Protein AF-A0A754H8I5-F1 (afdb_monomer_lite)

Organism: Salmonella enterica (NCBI:txid28901)

Sequence (49 aa):
MEVKTQSCVVAGKRAVAVTEQNIEWNNKGTLVQITRGGICGSDLHYYQE

Radius of gyration: 13.6 Å; chains: 1; bounding box: 26×18×33 Å

pLDDT: mean 97.63, std 1.74, range [86.94, 98.56]

InterPro domains:
  IPR011032 GroES-like superfamily [SSF50129] (7-48)

Fold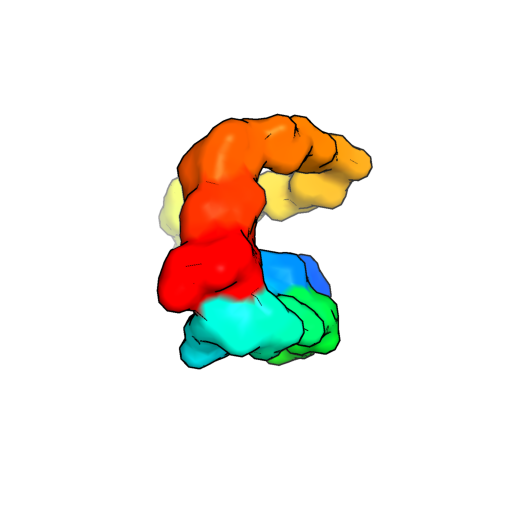seek 3Di:
DKDKDWDFDQPAAQRTDTDIDIDDDDPPDDDDDDDDDDDDVVNVVRHHD

Structure (mmCIF, N/CA/C/O backbone):
data_AF-A0A754H8I5-F1
#
_entry.id   AF-A0A754H8I5-F1
#
loop_
_atom_site.group_PDB
_atom_site.id
_atom_site.type_symbol
_atom_site.label_atom_id
_atom_site.label_alt_id
_atom_site.label_comp_id
_atom_site.label_asym_id
_atom_site.label_entity_id
_atom_site.label_seq_id
_atom_site.pdbx_PDB_ins_code
_atom_site.Cartn_x
_atom_site.Cartn_y
_atom_site.Cartn_z
_atom_site.occupancy
_atom_site.B_iso_or_equiv
_atom_site.auth_seq_id
_atom_site.auth_comp_id
_atom_site.auth_asym_id
_atom_site.auth_atom_id
_atom_site.pdbx_PDB_model_num
ATOM 1 N N . MET A 1 1 ? -4.108 -2.306 20.882 1.00 94.31 1 MET A N 1
ATOM 2 C CA . MET A 1 1 ? -4.772 -3.360 20.084 1.00 94.31 1 MET A CA 1
ATOM 3 C C . MET A 1 1 ? -3.887 -3.650 18.895 1.00 94.31 1 MET A C 1
ATOM 5 O O . MET A 1 1 ? -3.584 -2.723 18.156 1.00 94.31 1 MET A O 1
ATOM 9 N N . GLU A 1 2 ? -3.434 -4.888 18.738 1.00 97.06 2 GLU A N 1
ATOM 10 C CA . GLU A 1 2 ? -2.635 -5.275 17.574 1.00 97.06 2 GLU A CA 1
ATOM 11 C C . GLU A 1 2 ? -3.548 -5.489 16.362 1.00 97.06 2 GLU A C 1
ATOM 13 O O . GLU A 1 2 ? -4.593 -6.133 16.470 1.00 97.06 2 GLU A O 1
ATOM 18 N N . VAL A 1 3 ? -3.165 -4.926 15.219 1.00 97.94 3 VAL A N 1
ATOM 19 C CA . VAL A 1 3 ? -3.881 -5.061 13.948 1.00 97.94 3 VAL A CA 1
ATOM 20 C C . VAL A 1 3 ? -2.899 -5.547 12.895 1.00 97.94 3 VAL A C 1
ATOM 22 O O . VAL A 1 3 ? -1.875 -4.905 12.664 1.00 97.94 3 VAL A O 1
ATOM 25 N N . LYS A 1 4 ? -3.219 -6.670 12.250 1.00 98.06 4 LYS A N 1
ATOM 26 C CA . LYS A 1 4 ? -2.457 -7.190 11.112 1.00 98.06 4 LYS A CA 1
ATOM 27 C C . LYS A 1 4 ? -2.983 -6.593 9.812 1.00 98.06 4 LYS A C 1
ATOM 29 O O . LYS A 1 4 ? -4.193 -6.454 9.644 1.00 98.06 4 LYS A O 1
ATOM 34 N N . THR A 1 5 ? -2.086 -6.272 8.892 1.00 98.44 5 THR A N 1
ATOM 35 C CA . THR A 1 5 ? -2.418 -5.736 7.569 1.00 98.44 5 THR A CA 1
ATOM 36 C C . THR A 1 5 ? -1.436 -6.236 6.517 1.00 98.44 5 THR A C 1
ATOM 38 O O . THR A 1 5 ? -0.349 -6.707 6.840 1.00 98.44 5 THR A O 1
ATOM 41 N N . GLN A 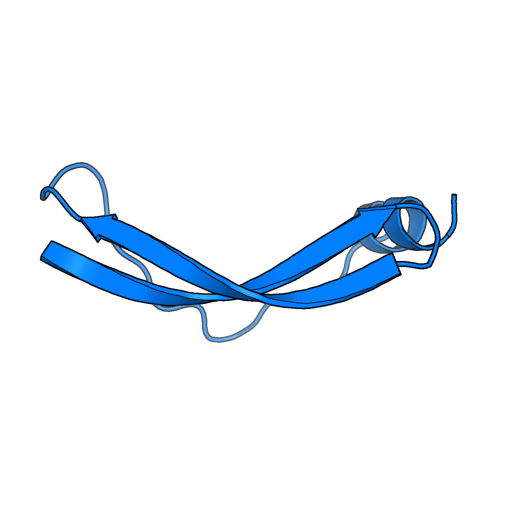1 6 ? -1.816 -6.110 5.249 1.00 98.56 6 GLN A N 1
ATOM 42 C CA . GLN A 1 6 ? -0.920 -6.284 4.113 1.00 98.56 6 GLN A CA 1
ATOM 43 C C . GLN A 1 6 ? -0.542 -4.914 3.548 1.00 98.56 6 GLN A C 1
ATOM 45 O O . GLN A 1 6 ? -1.396 -4.033 3.431 1.00 98.56 6 GLN A O 1
ATOM 50 N N . SER A 1 7 ? 0.726 -4.754 3.182 1.00 98.50 7 SER A N 1
ATOM 51 C CA . SER A 1 7 ? 1.285 -3.513 2.645 1.00 98.50 7 SER A CA 1
ATOM 52 C C . SER A 1 7 ? 1.982 -3.768 1.314 1.00 98.50 7 SER A C 1
ATOM 54 O O . SER A 1 7 ? 2.699 -4.755 1.156 1.00 98.50 7 SER A O 1
ATOM 56 N N . CYS A 1 8 ? 1.804 -2.857 0.357 1.00 98.31 8 CYS A N 1
ATOM 57 C CA . CYS A 1 8 ? 2.552 -2.849 -0.900 1.00 98.31 8 CYS A CA 1
ATOM 58 C C . CYS A 1 8 ? 3.886 -2.125 -0.674 1.00 98.31 8 CYS A C 1
ATOM 60 O O . CYS A 1 8 ? 3.894 -0.907 -0.501 1.00 98.31 8 CYS A O 1
ATOM 62 N N . VAL A 1 9 ? 5.002 -2.858 -0.646 1.00 98.31 9 VAL A N 1
ATOM 63 C CA . VAL A 1 9 ? 6.320 -2.323 -0.270 1.00 98.31 9 VAL A CA 1
ATOM 64 C C . VAL A 1 9 ? 7.299 -2.424 -1.433 1.00 98.31 9 VAL A C 1
ATOM 66 O O . VAL A 1 9 ? 7.378 -3.449 -2.111 1.00 98.31 9 VAL A O 1
ATOM 69 N N . VAL A 1 10 ? 8.082 -1.363 -1.626 1.00 97.94 10 VAL A N 1
ATOM 70 C CA . VAL A 1 10 ? 9.254 -1.330 -2.505 1.00 97.94 10 VAL A CA 1
ATOM 71 C C . VAL A 1 10 ? 10.522 -1.392 -1.651 1.00 97.94 10 VAL A C 1
ATOM 73 O O . VAL A 1 10 ? 10.700 -0.595 -0.735 1.00 97.94 10 VAL A O 1
ATOM 76 N N . ALA A 1 11 ? 11.386 -2.369 -1.922 1.00 97.44 11 ALA A N 1
ATOM 77 C CA . ALA A 1 11 ? 12.665 -2.567 -1.231 1.00 97.44 11 ALA A CA 1
ATOM 78 C C . ALA A 1 11 ? 13.866 -2.056 -2.049 1.00 97.44 11 ALA A C 1
ATOM 80 O O . ALA A 1 11 ? 14.993 -2.027 -1.559 1.00 97.44 11 ALA A O 1
ATOM 81 N N . GLY A 1 12 ? 13.628 -1.666 -3.301 1.00 95.06 12 GLY A N 1
ATOM 82 C CA . GLY A 1 12 ? 14.622 -1.142 -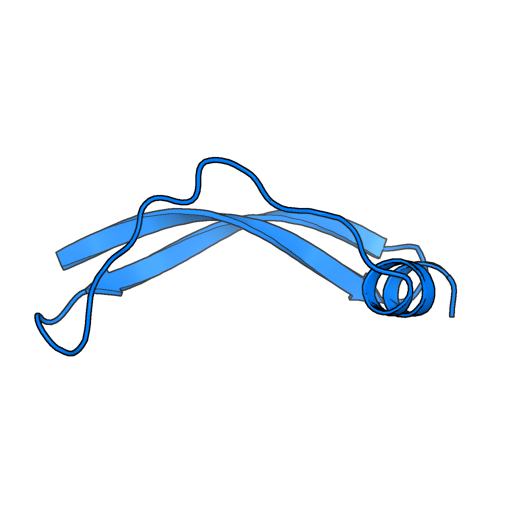4.227 1.00 95.06 12 GLY A CA 1
ATOM 83 C C . GLY A 1 12 ? 14.150 -1.274 -5.671 1.00 95.06 12 GLY A C 1
ATOM 84 O O . GLY A 1 12 ? 13.032 -1.730 -5.933 1.00 95.06 12 GLY A O 1
ATOM 85 N N . LYS A 1 13 ? 15.029 -0.923 -6.611 1.00 97.50 13 LYS A N 1
ATOM 86 C CA . LYS A 1 13 ? 14.767 -0.994 -8.051 1.00 97.50 13 LYS A CA 1
ATOM 87 C C . LYS A 1 13 ? 14.200 -2.360 -8.445 1.00 97.50 13 LYS A C 1
ATOM 89 O O . LYS A 1 13 ? 14.854 -3.391 -8.289 1.00 97.50 13 LYS A O 1
ATOM 94 N N . ARG A 1 14 ? 12.980 -2.360 -8.979 1.00 97.12 14 ARG A N 1
ATOM 95 C CA . ARG A 1 14 ? 12.188 -3.532 -9.391 1.00 97.12 14 ARG A CA 1
ATOM 96 C C . ARG A 1 14 ? 11.903 -4.573 -8.301 1.00 97.12 14 ARG A C 1
ATOM 98 O O . ARG A 1 14 ? 11.339 -5.622 -8.607 1.00 97.12 14 ARG A O 1
ATOM 105 N N . ALA A 1 15 ? 12.238 -4.292 -7.048 1.00 98.00 15 ALA A N 1
ATOM 106 C CA . ALA A 1 15 ? 12.031 -5.181 -5.916 1.00 98.00 15 ALA A CA 1
ATOM 107 C C . ALA A 1 15 ? 10.789 -4.732 -5.138 1.00 98.00 15 ALA A C 1
ATOM 109 O O . ALA A 1 15 ? 10.882 -3.951 -4.193 1.00 98.00 15 ALA A O 1
ATOM 110 N N . VAL A 1 16 ? 9.618 -5.216 -5.558 1.00 98.19 16 VAL A N 1
ATOM 111 C CA . VAL A 1 16 ? 8.327 -4.940 -4.907 1.00 98.19 16 VAL A CA 1
ATOM 112 C C . VAL A 1 16 ? 7.680 -6.225 -4.416 1.00 98.19 16 VAL A C 1
ATOM 114 O O . VAL A 1 16 ? 7.770 -7.263 -5.071 1.00 98.19 16 VAL A O 1
ATOM 117 N N . ALA A 1 17 ? 7.015 -6.151 -3.269 1.00 98.31 17 ALA A N 1
ATOM 118 C CA . ALA A 1 17 ? 6.293 -7.271 -2.686 1.00 98.31 17 ALA A CA 1
ATOM 119 C C . ALA A 1 17 ? 5.083 -6.787 -1.881 1.00 98.31 17 ALA A C 1
ATOM 121 O O . ALA A 1 17 ? 5.044 -5.654 -1.399 1.00 98.31 17 ALA A O 1
ATOM 122 N N . VAL A 1 18 ? 4.109 -7.679 -1.708 1.00 98.44 18 VAL A N 1
ATOM 123 C CA . VAL A 1 18 ? 3.059 -7.519 -0.699 1.00 98.44 18 VAL A CA 1
ATOM 124 C C . VAL A 1 18 ? 3.544 -8.209 0.570 1.00 98.44 18 VAL A C 1
ATOM 126 O O . VAL A 1 18 ? 3.832 -9.405 0.539 1.00 98.44 18 VAL A O 1
ATOM 129 N N . THR A 1 19 ? 3.670 -7.469 1.668 1.00 98.25 19 THR A N 1
ATOM 130 C CA . THR A 1 19 ? 4.194 -7.985 2.941 1.00 98.25 19 THR A CA 1
ATOM 131 C C . THR A 1 19 ? 3.183 -7.815 4.065 1.00 98.25 19 THR A C 1
ATOM 133 O O . THR A 1 19 ? 2.412 -6.856 4.082 1.00 98.25 19 THR A O 1
ATOM 136 N N . GLU A 1 20 ? 3.166 -8.756 5.007 1.00 98.31 20 GLU A N 1
ATOM 137 C CA . GLU A 1 20 ? 2.385 -8.610 6.236 1.00 98.31 20 GLU A CA 1
ATOM 138 C C . GLU A 1 20 ? 3.090 -7.654 7.202 1.00 98.31 20 GLU A C 1
ATOM 140 O O . GLU A 1 20 ? 4.309 -7.704 7.379 1.00 98.31 20 GLU A O 1
ATOM 145 N N . GLN A 1 21 ? 2.312 -6.781 7.833 1.00 98.38 21 GLN A N 1
ATOM 146 C CA . GLN A 1 21 ? 2.776 -5.838 8.840 1.00 98.38 21 GLN A CA 1
ATOM 147 C C . GLN A 1 21 ? 1.789 -5.775 10.002 1.00 98.38 21 GLN A C 1
ATOM 149 O O . GLN A 1 21 ? 0.583 -5.962 9.827 1.00 98.38 21 GLN A O 1
ATOM 154 N N . ASN A 1 22 ? 2.311 -5.459 11.186 1.00 97.81 22 ASN A N 1
ATOM 155 C CA . ASN A 1 22 ? 1.514 -5.291 12.393 1.00 97.81 22 ASN A CA 1
ATOM 156 C C . ASN A 1 22 ? 1.575 -3.833 12.842 1.00 97.81 22 ASN A C 1
ATOM 158 O O . ASN A 1 22 ? 2.641 -3.217 12.848 1.00 97.81 22 ASN A O 1
ATOM 162 N N . ILE A 1 23 ? 0.425 -3.294 13.235 1.00 97.56 23 ILE A N 1
ATOM 163 C CA . ILE A 1 23 ? 0.291 -1.948 13.785 1.00 97.56 23 ILE A CA 1
ATOM 164 C C . ILE A 1 23 ? -0.263 -2.068 15.202 1.00 97.56 23 ILE A C 1
ATOM 166 O O . ILE A 1 23 ? -1.241 -2.781 15.441 1.00 97.56 23 ILE A O 1
ATOM 170 N N . GLU A 1 24 ? 0.329 -1.336 16.143 1.00 98.06 24 GLU A N 1
ATOM 171 C CA . GLU A 1 24 ? -0.230 -1.180 17.480 1.00 98.06 24 GLU A CA 1
ATOM 172 C C . GLU A 1 24 ? -1.161 0.038 17.526 1.00 98.06 24 GLU A C 1
ATOM 174 O O . GLU A 1 24 ? -0.733 1.191 17.571 1.00 98.06 24 GLU A O 1
ATOM 179 N N . TRP A 1 25 ? -2.467 -0.215 17.538 1.00 97.75 25 TRP A N 1
ATOM 180 C CA . TRP A 1 25 ? -3.472 0.821 17.728 1.00 97.75 25 TRP A CA 1
ATOM 181 C C . TRP A 1 25 ? -3.653 1.153 19.216 1.00 97.75 25 TRP A C 1
ATOM 183 O O . TRP A 1 25 ? -4.026 0.283 20.010 1.00 97.75 25 TRP A O 1
ATOM 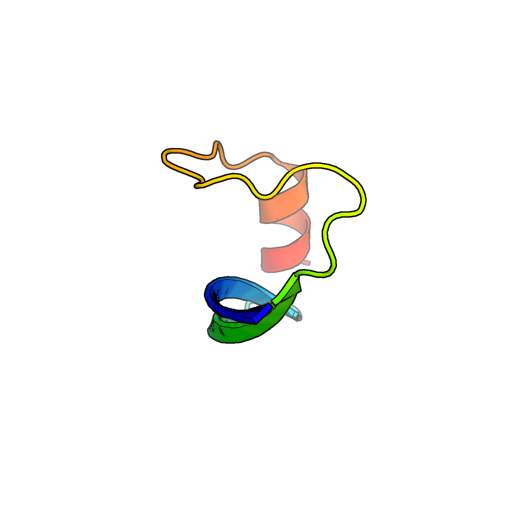193 N N . ASN A 1 26 ? -3.443 2.416 19.595 1.00 97.69 26 ASN A N 1
ATOM 194 C CA . ASN A 1 26 ? -3.459 2.883 20.990 1.00 97.69 26 ASN A CA 1
ATOM 195 C C . ASN A 1 26 ? -4.448 4.039 21.259 1.00 97.69 26 ASN A C 1
ATOM 197 O O . ASN A 1 26 ? -4.247 4.819 22.189 1.00 97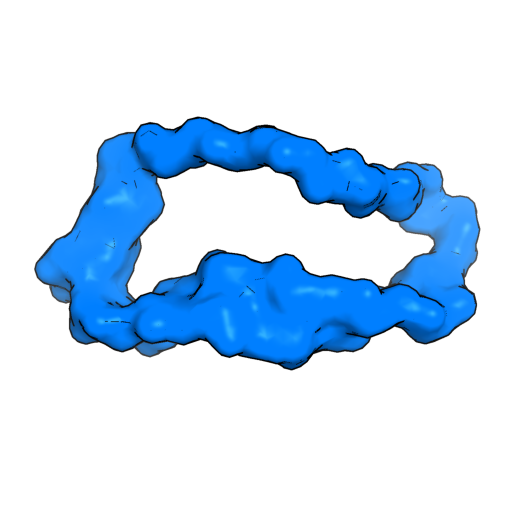.69 26 ASN A O 1
ATOM 201 N N . ASN A 1 27 ? -5.515 4.151 20.460 1.00 96.81 27 ASN A N 1
ATOM 202 C CA . ASN A 1 27 ? -6.535 5.210 20.548 1.00 96.81 27 ASN A CA 1
ATOM 203 C C . ASN A 1 27 ? -6.024 6.644 20.306 1.00 96.81 27 ASN A C 1
ATOM 205 O O . ASN A 1 27 ? -6.706 7.604 20.660 1.00 96.81 27 ASN A O 1
ATOM 209 N N . LYS A 1 28 ? -4.851 6.817 19.686 1.00 97.94 28 LYS A N 1
ATOM 210 C CA . LYS A 1 28 ? -4.352 8.125 19.236 1.00 97.94 28 LYS A CA 1
ATOM 211 C C . LYS A 1 28 ? -4.454 8.231 17.712 1.00 97.94 28 LYS A C 1
ATOM 213 O O . LYS A 1 28 ? -3.890 7.407 17.002 1.00 97.94 28 LYS A O 1
ATOM 218 N N . GLY A 1 29 ? -5.144 9.258 17.208 1.00 97.12 29 GLY A N 1
ATOM 219 C CA . GLY A 1 29 ? -5.400 9.449 15.771 1.00 97.12 29 GLY A CA 1
ATOM 220 C C . GLY A 1 29 ? -6.678 8.744 15.301 1.00 97.12 29 GLY A C 1
ATOM 221 O O . GLY A 1 29 ? -7.678 8.735 16.018 1.00 97.12 29 GLY A O 1
ATOM 222 N N . THR A 1 30 ? -6.675 8.133 14.112 1.00 98.06 30 THR A N 1
ATOM 223 C CA . THR A 1 30 ? -7.799 7.315 13.612 1.00 98.06 30 THR A CA 1
ATOM 224 C C . THR A 1 30 ? -7.281 6.144 12.783 1.00 98.06 30 THR A C 1
ATOM 226 O O . THR A 1 30 ? -6.524 6.343 11.836 1.00 98.06 30 THR A O 1
ATOM 229 N N . LEU A 1 31 ? -7.697 4.923 13.127 1.00 98.06 31 LEU A N 1
ATOM 230 C CA . LEU A 1 31 ? -7.426 3.727 12.332 1.00 98.06 31 LEU A CA 1
ATOM 231 C C . LEU A 1 31 ? -8.386 3.683 11.137 1.00 98.06 31 LEU A C 1
ATOM 233 O O . LEU A 1 31 ? -9.602 3.712 11.323 1.00 98.06 31 LEU A O 1
ATOM 237 N N . VAL A 1 32 ? -7.846 3.610 9.921 1.00 98.12 32 VAL A N 1
ATOM 238 C CA . VAL A 1 32 ? -8.630 3.621 8.677 1.00 98.12 32 VAL A CA 1
ATOM 239 C C . VAL A 1 32 ? -8.491 2.307 7.918 1.00 98.12 32 VAL A C 1
ATOM 241 O O . VAL A 1 32 ? -7.404 1.738 7.836 1.00 98.12 32 VAL A O 1
ATOM 244 N N . GLN A 1 33 ? -9.591 1.843 7.325 1.00 98.25 33 GLN A N 1
ATOM 245 C CA . GLN A 1 33 ? -9.584 0.723 6.389 1.00 98.25 33 GLN A CA 1
ATOM 246 C C . GLN A 1 33 ? -9.473 1.261 4.962 1.00 98.25 33 GLN A C 1
ATOM 248 O O . GLN A 1 33 ? -10.403 1.879 4.442 1.00 98.25 33 GLN A O 1
ATOM 253 N N . ILE A 1 34 ? -8.329 1.025 4.325 1.00 98.31 34 ILE A N 1
ATOM 254 C CA . ILE A 1 34 ? -8.107 1.428 2.936 1.00 98.31 34 ILE A CA 1
ATOM 255 C C . ILE A 1 34 ? -8.902 0.510 2.001 1.00 98.31 34 ILE A C 1
ATOM 257 O O . ILE A 1 34 ? -8.854 -0.711 2.130 1.00 98.31 34 ILE A O 1
ATOM 261 N 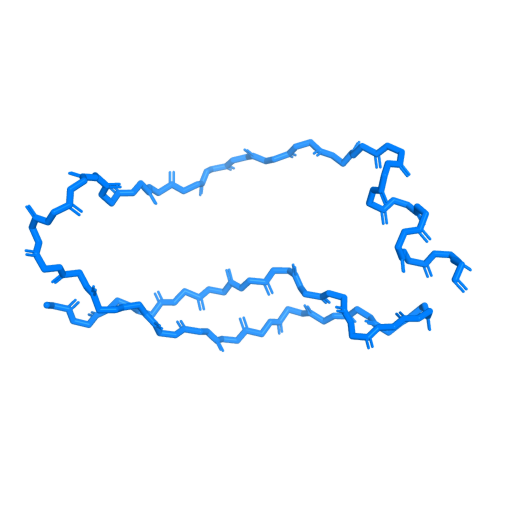N . THR A 1 35 ? -9.626 1.099 1.047 1.00 98.38 35 THR A N 1
ATOM 262 C CA . THR A 1 35 ? -10.453 0.361 0.073 1.00 98.38 35 THR A CA 1
ATOM 263 C C . THR A 1 35 ? -9.970 0.516 -1.368 1.00 98.38 35 THR A C 1
ATOM 265 O O . THR A 1 35 ? -10.207 -0.365 -2.194 1.00 98.38 35 THR A O 1
ATOM 268 N N . ARG A 1 36 ? -9.295 1.627 -1.692 1.00 98.38 36 ARG A N 1
ATOM 269 C CA . ARG A 1 36 ? -8.750 1.921 -3.024 1.00 98.38 36 ARG A CA 1
ATOM 270 C C . ARG A 1 36 ? -7.598 2.923 -2.920 1.00 98.38 36 ARG A C 1
ATOM 272 O O . ARG A 1 36 ? -7.698 3.886 -2.168 1.00 98.38 36 ARG A O 1
ATOM 279 N N . GLY A 1 37 ? -6.550 2.719 -3.715 1.00 97.81 37 GLY A N 1
ATOM 280 C CA . GLY A 1 37 ? -5.449 3.666 -3.921 1.00 97.81 37 GLY A CA 1
ATOM 281 C C . GLY A 1 37 ? -5.201 3.897 -5.413 1.00 97.81 37 GLY A C 1
ATOM 282 O O . GLY A 1 37 ? -5.553 3.048 -6.234 1.00 97.81 37 GLY A O 1
ATOM 283 N N . GLY A 1 38 ? -4.638 5.052 -5.766 1.00 98.25 38 GLY A N 1
ATOM 284 C CA . GLY A 1 38 ? -4.189 5.368 -7.124 1.00 98.25 38 GLY A CA 1
ATOM 285 C C . GLY A 1 38 ? -2.666 5.346 -7.197 1.00 98.25 38 GLY A C 1
ATOM 286 O O . GLY A 1 38 ? -2.016 5.827 -6.276 1.00 98.25 38 GLY A O 1
ATOM 287 N N . ILE A 1 39 ? -2.115 4.792 -8.277 1.00 98.56 39 ILE A N 1
ATOM 288 C CA . ILE A 1 39 ? -0.668 4.769 -8.523 1.00 98.56 39 ILE A CA 1
ATOM 289 C C . ILE A 1 39 ? -0.265 6.093 -9.177 1.00 98.56 39 ILE A C 1
ATOM 291 O O . ILE A 1 39 ? -0.832 6.478 -10.201 1.00 98.56 39 ILE A O 1
ATOM 295 N N . CYS A 1 40 ? 0.706 6.781 -8.587 1.00 98.06 40 CYS A N 1
ATOM 296 C CA . CYS A 1 40 ? 1.268 8.035 -9.074 1.00 98.06 40 CYS A CA 1
ATOM 297 C C . CYS A 1 40 ? 2.615 7.805 -9.783 1.00 98.06 40 CYS A C 1
ATOM 299 O O . CYS A 1 40 ? 3.256 6.764 -9.635 1.00 98.06 40 CYS A O 1
ATOM 301 N N . GLY A 1 41 ? 3.093 8.807 -10.527 1.00 98.25 41 GLY A N 1
ATOM 302 C CA . GLY A 1 41 ? 4.417 8.774 -11.158 1.00 98.25 41 GLY A CA 1
ATOM 303 C C . GLY A 1 41 ? 5.566 8.601 -10.156 1.00 98.25 41 GLY A C 1
ATOM 304 O O . GLY A 1 41 ? 6.547 7.939 -10.473 1.00 98.25 41 GLY A O 1
ATOM 305 N N . SER A 1 42 ? 5.426 9.106 -8.925 1.00 97.81 42 SER A N 1
ATOM 306 C CA . SER A 1 42 ? 6.411 8.886 -7.853 1.00 97.81 42 SER A CA 1
ATOM 307 C C . SER A 1 42 ? 6.596 7.408 -7.518 1.00 97.81 42 SER A C 1
ATOM 309 O O . SER A 1 42 ? 7.718 6.961 -7.300 1.00 97.81 42 SER A O 1
ATOM 311 N N . ASP A 1 43 ? 5.507 6.642 -7.517 1.00 98.44 43 ASP A N 1
ATOM 312 C CA . ASP A 1 43 ? 5.541 5.214 -7.203 1.00 98.44 43 ASP A CA 1
ATOM 313 C C . ASP A 1 43 ? 6.238 4.443 -8.327 1.00 98.44 43 ASP A C 1
ATOM 315 O O . ASP A 1 43 ? 7.030 3.532 -8.080 1.00 98.44 43 ASP A O 1
ATOM 319 N N . LEU A 1 44 ? 5.992 4.858 -9.576 1.00 98.38 44 LEU A N 1
ATOM 320 C CA . LEU A 1 44 ? 6.688 4.321 -10.741 1.00 98.38 44 LEU A CA 1
ATOM 321 C C . LEU A 1 44 ? 8.190 4.614 -10.680 1.00 98.38 44 LEU A C 1
ATOM 323 O O . LEU A 1 44 ? 8.972 3.711 -10.967 1.00 98.38 44 LEU A O 1
ATOM 327 N N . HIS A 1 45 ? 8.598 5.817 -10.263 1.00 97.81 45 HIS A N 1
ATOM 328 C CA . HIS A 1 45 ? 10.017 6.150 -10.109 1.00 97.81 45 HIS A CA 1
ATOM 329 C C . HIS A 1 45 ? 10.699 5.256 -9.069 1.00 97.81 45 HIS A C 1
ATOM 331 O O . HIS A 1 45 ? 11.718 4.656 -9.390 1.00 97.81 45 HIS A O 1
ATOM 337 N N . TYR A 1 46 ? 10.107 5.053 -7.884 1.00 97.94 46 TYR A N 1
ATOM 338 C CA . TYR A 1 46 ? 10.672 4.129 -6.885 1.00 97.94 46 TYR A CA 1
ATOM 339 C C . TYR A 1 46 ? 10.815 2.689 -7.394 1.00 97.94 46 TYR A C 1
ATOM 341 O O . TYR A 1 46 ? 11.719 1.965 -6.982 1.00 97.94 46 TYR A O 1
ATOM 349 N N . TYR A 1 47 ? 9.913 2.246 -8.271 1.00 98.31 47 TYR A N 1
ATOM 350 C CA . TYR A 1 47 ? 10.010 0.924 -8.880 1.00 98.31 47 TYR A CA 1
ATOM 351 C C . TYR A 1 47 ? 11.081 0.857 -9.981 1.00 98.31 47 TYR A C 1
ATOM 353 O O . TYR A 1 47 ? 11.749 -0.168 -10.136 1.00 98.31 47 TYR A O 1
ATOM 361 N N . GLN A 1 48 ? 11.222 1.905 -10.789 1.00 96.69 48 GLN A N 1
ATOM 362 C CA . GLN A 1 48 ? 12.037 1.882 -12.003 1.00 96.69 48 GLN A CA 1
ATOM 363 C C . GLN A 1 48 ? 13.493 2.296 -11.785 1.00 96.69 48 GLN A C 1
ATOM 365 O O . GLN A 1 48 ? 14.365 1.763 -12.483 1.00 96.69 48 GLN A O 1
ATOM 370 N N . GLU A 1 49 ? 13.766 3.215 -10.861 1.00 86.94 49 GLU A N 1
ATOM 371 C CA . GLU A 1 49 ? 15.072 3.857 -10.653 1.00 86.94 49 GLU A CA 1
ATOM 372 C C . GLU A 1 49 ? 15.830 3.247 -9.475 1.00 86.94 49 GLU A C 1
ATOM 374 O O . GLU A 1 49 ? 16.955 2.763 -9.766 1.00 86.94 49 GLU A O 1
#

Secondary structure (DSSP, 8-state):
-EEEEEEEEEEETTEEEEEEEEEE--SSS-----------HHHHHHHH-